Protein AF-A0A9E3N6Q3-F1 (afdb_monomer)

Structure (mmCIF, N/CA/C/O backbone):
data_AF-A0A9E3N6Q3-F1
#
_entry.id   AF-A0A9E3N6Q3-F1
#
loop_
_atom_site.group_PDB
_atom_site.id
_atom_site.type_symbol
_atom_site.label_atom_id
_atom_site.label_alt_id
_atom_site.label_comp_id
_atom_site.label_asym_id
_atom_site.label_entity_id
_atom_site.label_seq_id
_atom_site.pdbx_PDB_ins_code
_atom_site.Cartn_x
_atom_site.Cartn_y
_atom_site.Cartn_z
_atom_site.occupancy
_atom_site.B_iso_or_equiv
_atom_site.auth_seq_id
_atom_site.auth_comp_id
_atom_site.auth_asym_id
_atom_site.auth_atom_id
_atom_site.pdbx_PDB_model_num
ATOM 1 N N . MET A 1 1 ? 21.719 11.700 -4.907 1.00 52.00 1 MET A N 1
ATOM 2 C CA . MET A 1 1 ? 21.405 10.322 -5.360 1.00 52.00 1 MET A CA 1
ATOM 3 C C . MET A 1 1 ? 21.031 9.389 -4.202 1.00 52.00 1 MET A C 1
ATOM 5 O O . MET A 1 1 ? 20.020 8.716 -4.327 1.00 52.00 1 MET A O 1
ATOM 9 N N . LEU A 1 2 ? 21.734 9.418 -3.057 1.00 59.03 2 LEU A N 1
ATOM 10 C CA . LEU A 1 2 ? 21.438 8.590 -1.865 1.00 59.03 2 LEU A CA 1
ATOM 11 C C . LEU A 1 2 ? 19.986 8.676 -1.332 1.00 59.03 2 LEU A C 1
ATOM 13 O O . LEU A 1 2 ? 19.386 7.657 -0.997 1.00 59.03 2 LEU A O 1
ATOM 17 N N . TRP A 1 3 ? 19.378 9.866 -1.302 1.00 58.97 3 TRP A N 1
ATOM 18 C CA . TRP A 1 3 ? 18.022 10.059 -0.752 1.00 58.97 3 TRP A CA 1
ATOM 19 C C . TRP A 1 3 ? 16.934 9.284 -1.518 1.00 58.97 3 TRP A C 1
ATOM 21 O O . TRP A 1 3 ? 16.030 8.694 -0.927 1.00 58.97 3 TRP A O 1
ATOM 31 N N . TRP A 1 4 ? 17.061 9.223 -2.845 1.00 54.78 4 TRP A N 1
ATOM 32 C CA . TRP A 1 4 ? 16.120 8.525 -3.721 1.00 54.78 4 TRP A CA 1
ATOM 33 C C . TRP A 1 4 ? 16.245 6.999 -3.627 1.00 54.78 4 TRP A C 1
ATOM 35 O O . TRP A 1 4 ? 15.242 6.284 -3.718 1.00 54.78 4 TRP A O 1
ATOM 45 N N . SER A 1 5 ? 17.455 6.487 -3.381 1.00 59.34 5 SER A N 1
ATOM 46 C CA . SER A 1 5 ? 17.680 5.065 -3.101 1.00 59.34 5 SER A CA 1
ATOM 47 C C . SER A 1 5 ? 17.084 4.641 -1.758 1.00 59.34 5 SER A C 1
ATOM 49 O O . SER A 1 5 ? 16.465 3.581 -1.695 1.00 59.34 5 SER A O 1
ATOM 51 N N . HIS A 1 6 ? 17.171 5.475 -0.714 1.00 60.69 6 HIS A N 1
ATOM 52 C CA . HIS A 1 6 ? 16.519 5.186 0.570 1.00 60.69 6 HIS A CA 1
ATOM 53 C C . HIS A 1 6 ? 14.986 5.193 0.450 1.00 60.69 6 HIS A C 1
ATOM 55 O O . HIS A 1 6 ? 14.330 4.276 0.941 1.00 60.69 6 HIS A O 1
ATOM 61 N N . LEU A 1 7 ? 14.414 6.152 -0.288 1.00 61.41 7 LEU A N 1
ATOM 62 C CA . LEU A 1 7 ? 12.978 6.174 -0.607 1.00 61.41 7 LEU A CA 1
ATOM 63 C C . LEU A 1 7 ? 12.530 4.936 -1.398 1.00 61.41 7 LEU A C 1
ATOM 65 O O . LEU A 1 7 ? 11.485 4.359 -1.114 1.00 61.41 7 LEU A O 1
ATOM 69 N N . SER A 1 8 ? 13.337 4.474 -2.355 1.00 60.88 8 SER A N 1
ATOM 70 C CA . SER A 1 8 ? 13.046 3.238 -3.097 1.00 60.88 8 SER A CA 1
ATOM 71 C C . SER A 1 8 ? 13.171 1.980 -2.226 1.00 60.88 8 SER A C 1
ATOM 73 O O . SER A 1 8 ? 12.409 1.025 -2.413 1.00 60.88 8 SER A O 1
ATOM 75 N N . ALA A 1 9 ? 14.095 1.980 -1.259 1.00 64.69 9 ALA 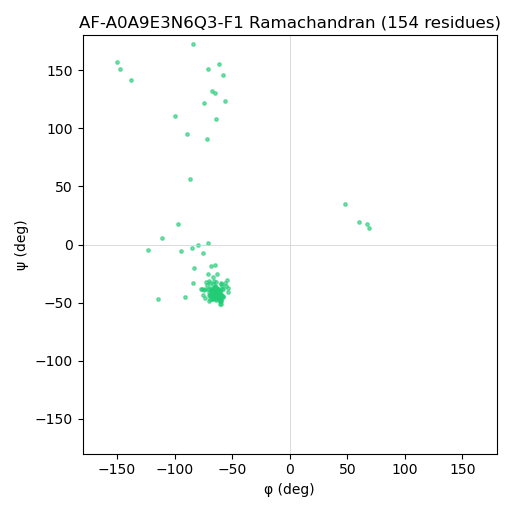A N 1
ATOM 76 C CA . ALA A 1 9 ? 14.285 0.886 -0.308 1.00 64.69 9 ALA A CA 1
ATOM 77 C C . ALA A 1 9 ? 13.089 0.717 0.643 1.00 64.69 9 ALA A C 1
ATOM 79 O O . ALA A 1 9 ? 12.791 -0.410 1.035 1.00 64.69 9 ALA A O 1
ATOM 80 N N . LEU A 1 10 ? 12.339 1.789 0.932 1.00 60.59 10 LEU A N 1
ATOM 81 C CA . LEU A 1 10 ? 11.077 1.710 1.683 1.00 60.59 10 LEU A CA 1
ATOM 82 C C . LEU A 1 10 ? 9.998 0.903 0.942 1.00 60.59 10 LEU A C 1
ATOM 84 O O . LEU A 1 10 ? 9.217 0.205 1.578 1.00 60.59 10 LEU A O 1
ATOM 88 N N . GLY A 1 11 ? 9.987 0.926 -0.396 1.00 59.31 11 GLY A N 1
ATOM 89 C CA . GLY A 1 11 ? 9.160 0.026 -1.218 1.00 59.31 11 GLY A CA 1
ATOM 90 C C . GLY A 1 11 ? 9.754 -1.383 -1.381 1.00 59.31 11 GLY A C 1
ATOM 91 O O . GLY A 1 11 ? 9.204 -2.232 -2.093 1.00 59.31 11 GLY A O 1
ATOM 92 N N . GLY A 1 12 ? 10.922 -1.625 -0.780 1.00 68.00 12 GLY A N 1
ATOM 93 C CA . GLY A 1 12 ? 11.638 -2.892 -0.800 1.00 68.00 12 GLY A CA 1
ATOM 94 C C . GLY A 1 12 ? 10.793 -4.030 -0.249 1.00 68.00 12 GLY A C 1
ATOM 95 O O . GLY A 1 12 ? 9.979 -3.849 0.660 1.00 68.00 12 GLY A O 1
ATOM 96 N N . LEU A 1 13 ? 10.989 -5.217 -0.820 1.00 69.06 13 LEU A N 1
ATOM 97 C CA . LEU A 1 13 ? 10.244 -6.417 -0.449 1.00 69.06 13 LEU A CA 1
ATOM 98 C C . LEU A 1 13 ? 10.420 -6.725 1.044 1.00 69.06 13 LEU A C 1
ATOM 100 O O . LEU A 1 13 ? 9.442 -7.011 1.714 1.00 69.06 13 LEU A O 1
ATOM 104 N N . ASN A 1 14 ? 11.621 -6.518 1.585 1.00 73.19 14 ASN A N 1
ATOM 105 C CA . ASN A 1 14 ? 11.927 -6.741 2.999 1.00 73.19 14 ASN A CA 1
ATOM 106 C C . ASN A 1 14 ? 11.066 -5.866 3.926 1.00 73.19 14 ASN A C 1
ATOM 108 O O . ASN A 1 14 ? 10.417 -6.380 4.830 1.00 73.19 14 ASN A O 1
ATOM 112 N N . VAL A 1 15 ? 11.012 -4.553 3.674 1.00 72.69 15 VAL A N 1
ATOM 113 C CA . VAL A 1 15 ? 10.283 -3.592 4.523 1.00 72.69 15 VAL A CA 1
ATOM 114 C C . VAL A 1 15 ? 8.774 -3.787 4.397 1.00 72.69 15 VAL A C 1
ATOM 116 O O . VAL A 1 15 ? 8.061 -3.892 5.392 1.00 72.69 15 VAL A O 1
ATOM 119 N N . THR A 1 16 ? 8.282 -3.873 3.162 1.00 75.06 16 THR A N 1
ATOM 120 C CA . THR A 1 16 ? 6.843 -3.987 2.896 1.00 75.06 16 THR A CA 1
ATOM 121 C C . THR A 1 16 ? 6.275 -5.352 3.278 1.00 75.06 16 THR A C 1
ATOM 123 O O . THR A 1 16 ? 5.153 -5.406 3.772 1.00 75.06 16 THR A O 1
ATOM 126 N N . ALA A 1 17 ? 7.035 -6.443 3.125 1.00 74.19 17 ALA A N 1
ATOM 127 C CA . ALA A 1 17 ? 6.615 -7.765 3.584 1.00 74.19 17 ALA A CA 1
ATOM 128 C C . ALA A 1 17 ? 6.586 -7.847 5.113 1.00 74.19 17 ALA A C 1
ATOM 130 O O . ALA A 1 17 ? 5.604 -8.338 5.660 1.00 74.19 17 ALA A O 1
ATOM 131 N N . LEU A 1 18 ? 7.601 -7.316 5.811 1.00 79.25 18 LEU A N 1
ATOM 132 C CA . LEU A 1 18 ? 7.600 -7.254 7.278 1.00 79.25 18 LEU A CA 1
ATOM 133 C C . LEU A 1 18 ? 6.401 -6.465 7.806 1.00 79.25 18 LEU A C 1
ATOM 135 O O . LEU A 1 18 ? 5.714 -6.929 8.712 1.00 79.25 18 LEU A O 1
ATOM 139 N N . LEU A 1 19 ? 6.102 -5.312 7.206 1.00 78.00 19 LEU A N 1
ATOM 140 C CA . LEU A 1 19 ? 4.919 -4.529 7.560 1.00 78.00 19 LEU A CA 1
ATOM 141 C C . LEU A 1 19 ? 3.616 -5.280 7.254 1.00 78.00 19 LEU A C 1
ATOM 143 O O . LEU A 1 19 ? 2.712 -5.282 8.084 1.00 78.00 19 LEU A O 1
ATOM 147 N N . ALA A 1 20 ? 3.512 -5.953 6.104 1.00 78.88 20 ALA A N 1
ATOM 148 C CA . ALA A 1 20 ? 2.321 -6.723 5.750 1.00 78.88 20 ALA A CA 1
ATOM 149 C C . ALA A 1 20 ? 2.081 -7.909 6.698 1.00 78.88 20 ALA A C 1
ATOM 151 O O . ALA A 1 20 ? 0.937 -8.163 7.086 1.00 78.88 20 ALA A O 1
ATOM 152 N N . VAL A 1 21 ? 3.152 -8.598 7.106 1.00 82.50 21 VAL A N 1
ATOM 153 C CA . VAL A 1 21 ? 3.114 -9.649 8.131 1.00 82.50 21 VAL A CA 1
ATOM 154 C C . VAL A 1 21 ? 2.753 -9.055 9.488 1.00 82.50 21 VAL A C 1
ATOM 156 O O . VAL A 1 21 ? 1.920 -9.621 10.185 1.00 82.50 21 VAL A O 1
ATOM 159 N N . GLY A 1 22 ? 3.305 -7.892 9.842 1.00 83.38 22 GLY A N 1
ATOM 160 C CA . GLY A 1 22 ? 2.961 -7.170 11.067 1.00 83.38 22 GLY A CA 1
ATOM 161 C C . GLY A 1 22 ? 1.475 -6.817 11.140 1.00 83.38 22 GLY A C 1
ATOM 162 O O . GLY A 1 22 ? 0.840 -7.061 12.162 1.00 83.38 22 GLY A O 1
ATOM 163 N N . VAL A 1 23 ? 0.890 -6.335 10.039 1.00 80.88 23 VAL A N 1
ATOM 164 C CA . VAL A 1 23 ? -0.555 -6.074 9.929 1.00 80.88 23 VAL A CA 1
ATOM 165 C C . VAL A 1 23 ? -1.366 -7.361 10.094 1.00 80.88 23 VAL A C 1
ATOM 167 O O . VAL A 1 23 ? -2.330 -7.386 10.859 1.00 80.88 23 VAL A O 1
ATOM 170 N N . ALA A 1 24 ? -0.975 -8.448 9.423 1.00 82.00 24 ALA A N 1
ATOM 171 C CA . ALA A 1 24 ? -1.660 -9.732 9.551 1.00 82.00 24 ALA A CA 1
ATOM 172 C C . ALA A 1 24 ? -1.592 -10.271 10.992 1.00 82.00 24 ALA A C 1
ATOM 174 O O . ALA A 1 24 ? -2.614 -10.667 11.551 1.00 82.00 24 ALA A O 1
ATOM 175 N N . ALA A 1 25 ? -0.410 -10.228 11.610 1.00 83.62 25 ALA A N 1
ATOM 176 C CA . ALA A 1 25 ? -0.182 -10.655 12.986 1.00 83.62 25 ALA A CA 1
ATOM 177 C C . ALA A 1 25 ? -0.987 -9.810 13.981 1.00 83.62 25 ALA A C 1
ATOM 179 O O . ALA A 1 25 ? -1.611 -10.368 14.880 1.00 83.62 25 ALA A O 1
ATOM 180 N N . TRP A 1 26 ? -1.043 -8.488 13.784 1.00 82.56 26 TRP A N 1
ATOM 181 C CA . TRP A 1 26 ? -1.863 -7.584 14.591 1.00 82.56 26 TRP A CA 1
ATOM 182 C C . TRP A 1 26 ? -3.349 -7.943 14.518 1.00 82.56 26 TRP A C 1
ATOM 184 O O . TRP A 1 26 ? -4.000 -8.091 15.549 1.00 82.56 26 TRP A O 1
ATOM 194 N N . LEU A 1 27 ? -3.886 -8.157 13.312 1.00 80.56 27 LEU A N 1
ATOM 195 C CA . LEU A 1 27 ? -5.295 -8.521 13.117 1.00 80.56 27 LEU A CA 1
ATOM 196 C C . LEU A 1 27 ? -5.632 -9.896 13.712 1.00 80.56 27 LEU A C 1
ATOM 198 O O . LEU A 1 27 ? -6.723 -10.087 14.251 1.00 80.56 27 LEU A O 1
ATOM 202 N N . VAL A 1 28 ? -4.700 -10.850 13.637 1.00 83.50 28 VAL A N 1
ATOM 203 C CA . VAL A 1 28 ? -4.831 -12.168 14.274 1.00 83.50 28 VAL A CA 1
ATOM 204 C C . VAL A 1 28 ? -4.801 -12.046 15.800 1.00 83.50 28 VAL A C 1
ATOM 206 O O . VAL A 1 28 ? -5.657 -12.628 16.470 1.00 83.50 28 VAL A O 1
ATOM 209 N N . ALA A 1 29 ? -3.879 -11.252 16.353 1.00 82.62 29 ALA A N 1
ATOM 210 C CA . ALA A 1 29 ? -3.779 -10.988 17.788 1.00 82.62 29 ALA A CA 1
ATOM 211 C C . ALA A 1 29 ? -5.029 -10.272 18.327 1.00 82.62 29 ALA A C 1
ATOM 213 O O . ALA A 1 29 ? -5.535 -10.627 19.389 1.00 82.62 29 ALA A O 1
ATOM 214 N N . ALA A 1 30 ? -5.598 -9.348 17.548 1.00 79.62 30 ALA A N 1
ATOM 215 C CA . ALA A 1 30 ? -6.879 -8.697 17.824 1.00 79.62 30 ALA A CA 1
ATOM 216 C C . ALA A 1 30 ? -8.100 -9.626 17.643 1.00 79.62 30 ALA A C 1
ATOM 218 O O . ALA A 1 30 ? -9.237 -9.196 17.823 1.00 79.62 30 ALA A O 1
ATOM 219 N N . ARG A 1 31 ? -7.889 -10.906 17.288 1.00 81.75 31 ARG A N 1
ATOM 220 C CA . ARG A 1 31 ? -8.926 -11.926 17.027 1.00 81.75 31 ARG A CA 1
ATOM 221 C C . ARG A 1 31 ? -9.880 -11.548 15.884 1.00 81.75 31 ARG A C 1
ATOM 223 O O . ARG A 1 31 ? -10.939 -12.155 15.720 1.00 81.75 31 ARG A O 1
ATOM 230 N N . CYS A 1 32 ? -9.481 -10.614 15.024 1.00 80.56 32 CYS A N 1
ATOM 231 C CA . CYS A 1 32 ? -10.234 -10.153 13.862 1.00 80.56 32 CYS A CA 1
ATOM 232 C C . CYS A 1 32 ? -9.968 -11.035 12.631 1.00 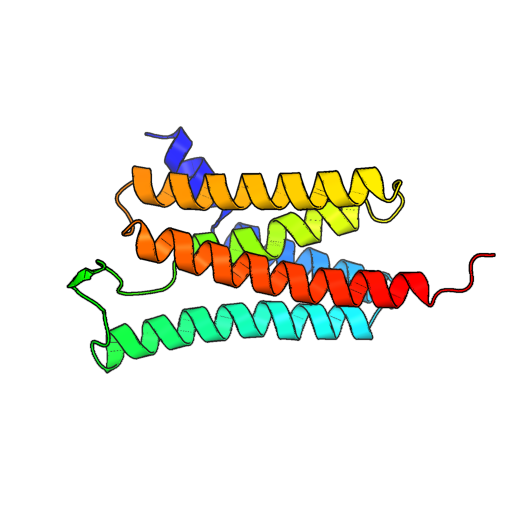80.56 32 CYS A C 1
ATOM 234 O O . CYS A 1 32 ? -9.580 -10.548 11.568 1.00 80.56 32 CYS A O 1
ATOM 236 N N . TRP A 1 33 ? -10.206 -12.346 12.744 1.00 81.62 33 TRP A N 1
ATOM 237 C CA . TRP A 1 33 ? -9.855 -13.341 11.718 1.00 81.62 33 TRP A CA 1
ATOM 238 C C . TRP A 1 33 ? -10.408 -13.031 10.321 1.00 81.62 33 TRP A C 1
ATOM 240 O O . TRP A 1 33 ? -9.721 -13.230 9.325 1.00 81.62 33 TRP A O 1
ATOM 250 N N . ARG A 1 34 ? -11.627 -12.482 10.231 1.00 83.75 34 ARG A N 1
ATOM 251 C CA . ARG A 1 34 ? -12.236 -12.078 8.950 1.00 83.75 34 ARG A CA 1
ATOM 252 C C . ARG A 1 34 ? -11.475 -10.937 8.274 1.00 83.75 34 ARG A C 1
ATOM 254 O O . ARG A 1 34 ? -11.336 -10.946 7.054 1.00 83.75 34 ARG A O 1
ATOM 261 N N . LEU A 1 35 ? -10.990 -9.970 9.054 1.00 80.81 35 LEU A N 1
ATOM 262 C CA . LEU A 1 35 ? -10.180 -8.865 8.542 1.00 80.81 35 LEU A CA 1
ATOM 263 C C . LEU A 1 35 ? -8.767 -9.340 8.208 1.00 80.81 35 LEU A C 1
ATOM 265 O O . LEU A 1 35 ? -8.259 -8.967 7.160 1.00 80.81 35 LEU A O 1
ATOM 269 N N . ALA A 1 36 ? -8.173 -10.223 9.015 1.00 83.00 36 ALA A N 1
ATOM 270 C CA . ALA A 1 36 ? -6.892 -10.846 8.685 1.00 83.00 36 ALA A CA 1
ATOM 271 C C . ALA A 1 36 ? -6.961 -11.606 7.347 1.00 83.00 36 ALA A C 1
ATOM 273 O O . ALA A 1 36 ? -6.104 -11.429 6.485 1.00 83.00 36 ALA A O 1
ATOM 274 N N . LEU A 1 37 ? -8.024 -12.387 7.125 1.00 84.50 37 LEU A N 1
ATOM 275 C CA . LEU A 1 37 ? -8.221 -13.115 5.872 1.00 84.50 37 LEU A CA 1
ATOM 276 C C . LEU A 1 37 ? -8.463 -12.162 4.693 1.00 84.50 37 LEU A C 1
ATOM 278 O O . LEU A 1 37 ? -7.884 -12.344 3.626 1.00 84.50 37 LEU A O 1
ATOM 282 N N . ALA A 1 38 ? -9.272 -11.115 4.889 1.00 84.69 38 ALA A N 1
ATOM 283 C CA . ALA A 1 38 ? -9.482 -10.081 3.879 1.00 84.69 38 ALA A CA 1
ATOM 284 C C . ALA A 1 38 ? -8.175 -9.356 3.523 1.00 84.69 38 ALA A C 1
ATOM 286 O O . ALA A 1 38 ? -7.916 -9.137 2.344 1.00 84.69 38 ALA A O 1
ATOM 287 N N . TRP A 1 39 ? -7.336 -9.034 4.512 1.00 84.00 39 TRP A N 1
ATOM 288 C CA . TRP A 1 39 ? -6.011 -8.453 4.300 1.00 84.00 39 TRP A CA 1
ATOM 289 C C . TRP A 1 39 ? -5.133 -9.374 3.455 1.00 84.00 39 TRP A C 1
ATOM 291 O O . TRP A 1 39 ? -4.622 -8.945 2.423 1.00 84.00 39 TRP A O 1
ATOM 301 N N . CYS A 1 40 ? -5.026 -10.652 3.829 1.00 85.44 40 CYS A N 1
ATOM 302 C CA . CYS A 1 40 ? -4.240 -11.633 3.082 1.00 85.44 40 CYS A CA 1
ATOM 303 C C . CYS A 1 40 ? -4.738 -11.805 1.641 1.00 85.44 40 CYS A C 1
ATOM 305 O O . CYS A 1 40 ? -3.924 -11.850 0.723 1.00 85.44 40 CYS A O 1
ATOM 307 N N . LEU A 1 41 ? -6.056 -11.860 1.424 1.00 85.69 41 LEU A N 1
ATOM 308 C CA . LEU A 1 41 ? -6.638 -11.990 0.086 1.00 85.69 41 LEU A CA 1
ATOM 309 C C . LEU A 1 41 ? -6.398 -10.747 -0.772 1.00 85.69 41 LEU A C 1
ATOM 311 O O . LEU A 1 41 ? -6.044 -10.866 -1.940 1.00 85.69 41 LEU A O 1
ATOM 315 N N . VAL A 1 42 ? -6.582 -9.555 -0.207 1.00 83.25 42 VAL A N 1
ATOM 316 C CA . VAL A 1 42 ? -6.450 -8.297 -0.948 1.00 83.25 42 VAL A CA 1
ATOM 317 C C . VAL A 1 42 ? -4.981 -7.981 -1.239 1.00 83.25 42 VAL A C 1
ATOM 319 O O . VAL A 1 42 ? -4.635 -7.677 -2.380 1.00 83.25 42 VAL A O 1
ATOM 322 N N . PHE A 1 43 ? -4.099 -8.119 -0.246 1.00 80.75 43 PHE A N 1
ATOM 323 C CA . PHE A 1 43 ? -2.660 -7.921 -0.421 1.00 80.75 43 PHE A CA 1
ATOM 324 C C . PHE A 1 43 ? -2.045 -9.007 -1.313 1.00 80.75 43 PHE A C 1
ATOM 326 O O . PHE A 1 43 ? -1.320 -8.699 -2.260 1.00 80.75 43 PHE A O 1
ATOM 333 N N . GLY A 1 44 ? -2.379 -10.275 -1.056 1.00 81.94 44 GLY A N 1
ATOM 334 C CA . GLY A 1 44 ? -1.939 -11.408 -1.866 1.00 81.94 44 GLY A CA 1
ATOM 335 C C . GLY A 1 44 ? -2.434 -11.310 -3.305 1.00 81.94 44 GLY A C 1
ATOM 336 O O . GLY A 1 44 ? -1.650 -11.505 -4.226 1.00 81.94 44 GLY A O 1
ATOM 337 N N . GLY A 1 45 ? -3.693 -10.914 -3.513 1.00 81.81 45 GLY A N 1
ATOM 338 C CA . GLY A 1 45 ? -4.262 -10.674 -4.838 1.00 81.81 45 GLY A CA 1
ATOM 339 C C . GLY A 1 45 ? -3.539 -9.562 -5.598 1.00 81.81 45 GLY A C 1
ATOM 340 O O . GLY A 1 45 ? -3.163 -9.761 -6.749 1.00 81.81 45 GLY A O 1
ATOM 341 N N . ALA A 1 46 ? -3.256 -8.425 -4.953 1.00 80.19 46 ALA A N 1
ATOM 342 C CA . ALA A 1 46 ? -2.487 -7.341 -5.573 1.00 80.19 46 ALA A CA 1
ATOM 343 C C . ALA A 1 46 ? -1.065 -7.786 -5.965 1.00 80.19 46 ALA A C 1
ATOM 345 O O . ALA A 1 46 ? -0.575 -7.433 -7.039 1.00 80.19 46 ALA A O 1
ATOM 346 N N . MET A 1 47 ? -0.413 -8.599 -5.127 1.00 80.06 47 MET A N 1
ATOM 347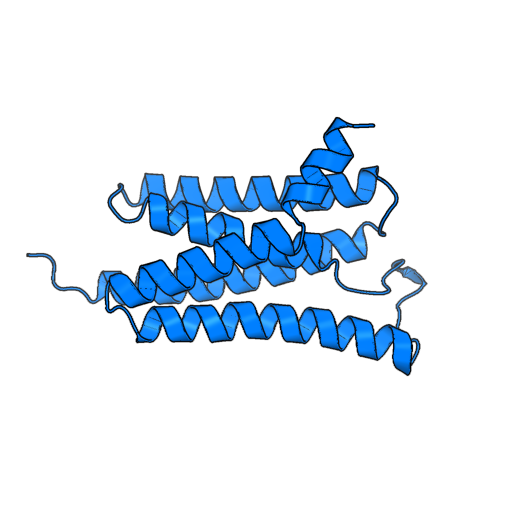 C CA . MET A 1 47 ? 0.894 -9.188 -5.438 1.00 80.06 47 MET A CA 1
ATOM 348 C C . MET A 1 47 ? 0.827 -10.207 -6.569 1.00 80.06 47 MET A C 1
ATOM 350 O O . MET A 1 47 ? 1.702 -10.201 -7.433 1.00 80.06 47 MET A O 1
ATOM 354 N N . LEU A 1 48 ? -0.218 -11.033 -6.607 1.00 82.06 48 LEU A N 1
ATOM 355 C CA . LEU A 1 48 ? -0.427 -12.004 -7.673 1.00 82.06 48 LEU A CA 1
ATOM 356 C C . LEU A 1 48 ? -0.649 -11.302 -9.013 1.00 82.06 48 LEU A C 1
ATOM 358 O O . LEU A 1 48 ? -0.057 -11.705 -10.003 1.00 82.06 48 LEU A O 1
ATOM 362 N N . VAL A 1 49 ? -1.437 -10.223 -9.043 1.00 79.69 49 VAL A N 1
ATOM 363 C CA . VAL A 1 49 ? -1.654 -9.412 -10.252 1.00 79.69 49 VAL A CA 1
ATOM 364 C C . VAL A 1 49 ? -0.347 -8.775 -10.723 1.00 79.69 49 VAL A C 1
ATOM 366 O O . VAL A 1 49 ? -0.029 -8.838 -11.912 1.00 79.69 49 VAL A O 1
ATOM 369 N N . ALA A 1 50 ? 0.445 -8.210 -9.807 1.00 74.88 50 ALA A N 1
ATOM 370 C CA . ALA A 1 50 ? 1.747 -7.642 -10.147 1.00 74.88 50 ALA A CA 1
ATOM 371 C C . ALA A 1 50 ? 2.708 -8.709 -10.712 1.00 74.88 50 ALA A C 1
ATOM 373 O O . ALA A 1 50 ? 3.333 -8.489 -11.749 1.00 74.88 50 ALA A O 1
ATOM 374 N N . ALA A 1 51 ? 2.774 -9.888 -10.084 1.00 72.94 51 ALA A N 1
ATOM 375 C CA . ALA A 1 51 ? 3.606 -11.004 -10.535 1.00 72.94 51 ALA A CA 1
ATOM 376 C C . ALA A 1 51 ? 3.119 -11.602 -11.865 1.00 72.94 51 ALA A C 1
ATOM 378 O O . ALA A 1 51 ? 3.923 -11.840 -12.761 1.00 72.94 51 ALA A O 1
ATOM 379 N N . ALA A 1 52 ? 1.809 -11.791 -12.030 1.00 75.88 52 ALA A N 1
ATOM 380 C CA . ALA A 1 52 ? 1.202 -12.294 -13.259 1.00 75.88 52 ALA A CA 1
ATOM 381 C C . ALA A 1 52 ? 1.458 -11.348 -14.433 1.00 75.88 52 ALA A C 1
ATOM 383 O O . ALA A 1 52 ? 1.757 -11.805 -15.530 1.00 75.88 52 ALA A O 1
ATOM 384 N N . SER A 1 53 ? 1.423 -10.036 -14.196 1.00 70.31 53 SER A N 1
ATOM 385 C CA . SER A 1 53 ? 1.758 -9.042 -15.218 1.00 70.31 53 SER A CA 1
ATOM 386 C C . SER A 1 53 ? 3.234 -9.104 -15.611 1.00 70.31 53 SER A C 1
ATOM 388 O O . SER A 1 53 ? 3.564 -8.991 -16.787 1.00 70.31 53 SER A O 1
ATOM 390 N N . GLN A 1 54 ? 4.126 -9.354 -14.647 1.00 68.38 54 GLN A N 1
ATOM 391 C CA . GLN A 1 54 ? 5.541 -9.585 -14.930 1.00 68.38 54 GLN A CA 1
ATOM 392 C C . GLN A 1 54 ? 5.757 -10.874 -15.740 1.00 68.38 54 GLN A C 1
ATOM 394 O O . GLN A 1 54 ? 6.525 -10.870 -16.697 1.00 68.38 54 GLN A O 1
ATOM 399 N N . ILE A 1 55 ? 5.054 -11.961 -15.403 1.00 70.56 55 ILE A N 1
ATOM 400 C CA . ILE A 1 55 ? 5.105 -13.231 -16.145 1.00 70.56 55 ILE A CA 1
ATOM 401 C C . ILE A 1 55 ? 4.526 -13.066 -17.553 1.00 70.56 55 ILE A C 1
ATOM 403 O O . ILE A 1 55 ? 5.108 -13.571 -18.504 1.00 70.56 55 ILE A O 1
ATOM 407 N N . ALA A 1 56 ? 3.424 -12.334 -17.715 1.00 69.25 56 ALA A N 1
ATOM 408 C CA . ALA A 1 56 ? 2.829 -12.056 -19.019 1.00 69.25 56 ALA A CA 1
ATOM 409 C C . ALA A 1 56 ? 3.777 -11.240 -19.911 1.00 69.25 56 ALA A C 1
ATOM 411 O O . ALA A 1 56 ? 3.909 -11.524 -21.102 1.00 69.25 56 ALA A O 1
ATOM 412 N N . PHE A 1 57 ? 4.495 -10.275 -19.333 1.00 65.25 57 PHE A N 1
ATOM 413 C CA . PHE A 1 57 ? 5.494 -9.508 -20.065 1.00 65.25 57 PHE A CA 1
ATOM 414 C C . PHE A 1 57 ? 6.720 -10.353 -20.442 1.00 65.25 57 PHE A C 1
ATOM 416 O O . PHE A 1 57 ? 7.136 -10.338 -21.595 1.00 65.25 57 PHE A O 1
ATOM 423 N N . ILE A 1 58 ? 7.276 -11.130 -19.506 1.00 61.91 58 ILE A N 1
ATOM 424 C CA . ILE A 1 58 ? 8.463 -11.966 -19.760 1.00 61.91 58 ILE A CA 1
ATOM 425 C C . ILE A 1 58 ? 8.136 -13.141 -20.695 1.00 61.91 58 ILE A C 1
ATOM 427 O O . ILE A 1 58 ? 8.933 -13.472 -21.566 1.00 61.91 58 ILE A O 1
ATOM 431 N N . GLY A 1 59 ? 6.976 -13.775 -20.516 1.00 60.97 59 GLY A N 1
ATOM 432 C CA . GLY A 1 59 ? 6.572 -14.984 -21.235 1.00 60.97 59 GLY A CA 1
ATOM 433 C C . GLY A 1 59 ? 5.944 -14.726 -22.604 1.00 60.97 59 GLY A C 1
ATOM 434 O O . GLY A 1 59 ? 6.148 -15.521 -23.514 1.00 60.97 59 GLY A O 1
ATOM 435 N N . TRP A 1 60 ? 5.210 -13.619 -22.769 1.00 65.50 60 TRP A N 1
ATOM 436 C CA . TRP A 1 60 ? 4.497 -13.302 -24.016 1.00 65.50 60 TRP A CA 1
ATOM 437 C C . TRP A 1 60 ? 4.877 -11.954 -24.641 1.00 65.50 60 TRP A C 1
ATOM 439 O O . TRP A 1 60 ? 4.390 -11.634 -25.723 1.00 65.50 60 TRP A O 1
ATOM 449 N N . GLY A 1 61 ? 5.723 -11.141 -24.000 1.00 61.22 61 GLY A N 1
ATOM 450 C CA . GLY A 1 61 ? 6.116 -9.832 -24.534 1.00 61.22 61 GLY A CA 1
ATOM 451 C C . GLY A 1 61 ? 4.974 -8.811 -24.593 1.00 61.22 61 GLY A C 1
ATOM 452 O O . GLY A 1 61 ? 5.081 -7.821 -25.319 1.00 61.22 61 GLY A O 1
ATOM 453 N N . ILE A 1 62 ? 3.876 -9.039 -23.859 1.00 56.84 62 ILE A N 1
ATOM 454 C CA . ILE A 1 62 ? 2.701 -8.156 -23.832 1.00 56.84 62 ILE A CA 1
ATOM 455 C C . ILE A 1 62 ? 3.071 -6.877 -23.075 1.00 56.84 62 ILE A C 1
ATOM 457 O O . ILE A 1 62 ? 2.939 -6.797 -21.858 1.00 56.84 62 ILE A O 1
ATOM 461 N N . GLY A 1 63 ? 3.558 -5.877 -23.804 1.00 55.62 63 GLY A N 1
ATOM 462 C CA . GLY A 1 63 ? 3.850 -4.539 -23.301 1.00 55.62 63 GLY A CA 1
ATOM 463 C C . GLY A 1 63 ? 3.393 -3.485 -24.300 1.00 55.62 63 GLY A C 1
ATOM 464 O O . GLY A 1 63 ? 3.521 -3.655 -25.514 1.00 55.62 63 GLY A O 1
ATOM 465 N N . ILE A 1 64 ? 2.858 -2.375 -23.800 1.00 51.22 64 ILE A N 1
ATOM 466 C CA . ILE A 1 64 ? 2.427 -1.270 -24.653 1.00 51.22 64 ILE A CA 1
ATOM 467 C C . ILE A 1 64 ? 3.621 -0.332 -24.834 1.00 51.22 64 ILE A C 1
ATOM 469 O O . ILE A 1 64 ? 3.865 0.556 -24.014 1.00 51.22 64 ILE A O 1
ATOM 473 N N . ARG A 1 65 ? 4.373 -0.518 -25.929 1.00 52.75 65 ARG A N 1
ATOM 474 C CA . ARG A 1 65 ? 5.517 0.347 -26.287 1.00 52.75 65 ARG A CA 1
ATOM 475 C C . ARG A 1 65 ? 5.132 1.823 -26.403 1.00 52.75 65 ARG A C 1
ATOM 477 O O . ARG A 1 65 ? 5.935 2.670 -26.035 1.00 52.75 65 ARG A O 1
ATOM 484 N N . SER A 1 66 ? 3.912 2.130 -26.853 1.00 47.84 66 SER A N 1
ATOM 485 C CA . SER A 1 66 ? 3.424 3.513 -26.986 1.00 47.84 66 SER A CA 1
ATOM 486 C C . SER A 1 66 ? 3.199 4.227 -25.648 1.00 47.84 66 SER A C 1
ATOM 488 O O . SER A 1 66 ? 3.176 5.451 -25.618 1.00 47.84 66 SER A O 1
ATOM 490 N N . LEU A 1 67 ? 3.081 3.485 -24.541 1.00 44.97 67 LEU A N 1
ATOM 491 C CA . LEU A 1 67 ? 2.943 4.019 -23.180 1.00 44.97 67 LEU A CA 1
ATOM 492 C C . LEU A 1 67 ? 4.187 3.747 -22.315 1.00 44.97 67 LEU A C 1
ATOM 494 O O . LEU A 1 67 ? 4.157 4.013 -21.113 1.00 44.97 67 LEU A O 1
ATOM 498 N N . ALA A 1 68 ? 5.254 3.183 -22.897 1.00 53.72 68 ALA A N 1
ATOM 499 C CA . ALA A 1 68 ? 6.413 2.644 -22.177 1.00 53.72 68 ALA A CA 1
ATOM 500 C C . ALA A 1 68 ? 6.015 1.717 -21.007 1.00 53.72 68 ALA A C 1
ATOM 502 O O . ALA A 1 68 ? 6.642 1.710 -19.951 1.00 53.72 68 ALA A O 1
ATOM 503 N N . PHE A 1 69 ? 4.924 0.968 -21.182 1.00 52.16 69 PHE A N 1
ATOM 504 C CA . PHE A 1 69 ? 4.343 0.131 -20.143 1.00 52.16 69 PHE A CA 1
ATOM 505 C C . PHE A 1 69 ? 4.779 -1.313 -20.345 1.00 52.16 69 PHE A C 1
ATOM 507 O O . PHE A 1 69 ? 4.343 -1.950 -21.309 1.00 52.16 69 PHE A O 1
ATOM 514 N N . THR A 1 70 ? 5.626 -1.828 -19.455 1.00 58.75 70 THR A N 1
ATOM 515 C CA . THR A 1 70 ? 6.092 -3.214 -19.531 1.00 58.75 70 THR A CA 1
ATOM 516 C C . THR A 1 70 ? 5.615 -4.053 -18.348 1.00 58.75 70 THR A C 1
ATOM 518 O O . THR A 1 70 ? 5.044 -5.116 -18.566 1.00 58.75 70 THR A O 1
ATOM 521 N N . VAL A 1 71 ? 5.730 -3.574 -17.105 1.00 61.34 71 VAL A N 1
ATOM 522 C CA . VAL A 1 71 ? 5.310 -4.304 -15.893 1.00 61.34 71 VAL A CA 1
ATOM 523 C C . VAL A 1 71 ? 4.804 -3.334 -14.814 1.00 61.34 71 VAL A C 1
ATOM 525 O O . VAL A 1 71 ? 5.266 -2.202 -14.716 1.00 61.34 71 VAL A O 1
ATOM 528 N N . PHE A 1 72 ? 3.882 -3.768 -13.945 1.00 63.47 72 PHE A N 1
ATOM 529 C CA . PHE A 1 72 ? 3.523 -3.001 -12.742 1.0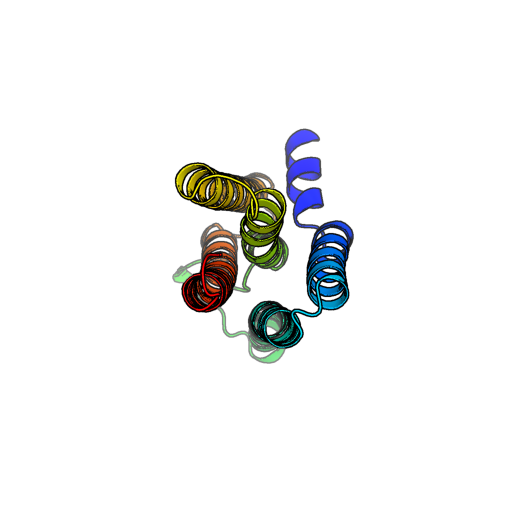0 63.47 72 PHE A CA 1
ATOM 530 C C . PHE A 1 72 ? 4.710 -2.914 -11.773 1.00 63.47 72 PHE A C 1
ATOM 532 O O . PHE A 1 72 ? 5.279 -3.931 -11.376 1.00 63.47 72 PHE A O 1
ATOM 539 N N . SER A 1 73 ? 5.050 -1.713 -11.297 1.00 66.50 73 SER A N 1
ATOM 540 C CA . SER A 1 73 ? 6.117 -1.561 -10.302 1.00 66.50 73 SER A CA 1
ATOM 541 C C . SER A 1 73 ? 5.743 -2.254 -8.988 1.00 66.50 73 SER A C 1
ATOM 543 O O . SER A 1 73 ? 4.908 -1.771 -8.216 1.00 66.50 73 SER A O 1
ATOM 545 N N . GLY A 1 74 ? 6.400 -3.379 -8.692 1.00 63.88 74 GLY A N 1
ATOM 546 C CA . GLY A 1 74 ? 6.182 -4.118 -7.447 1.00 63.88 74 GLY A CA 1
ATOM 547 C C . GLY A 1 74 ? 6.494 -3.282 -6.200 1.00 63.88 74 GLY A C 1
ATOM 548 O O . GLY A 1 74 ? 5.805 -3.405 -5.191 1.00 63.88 74 GLY A O 1
ATOM 549 N N . HIS A 1 75 ? 7.481 -2.379 -6.275 1.00 66.75 75 HIS A N 1
ATOM 550 C CA . HIS A 1 75 ? 7.820 -1.468 -5.172 1.00 66.75 75 HIS A CA 1
ATOM 551 C C . HIS A 1 75 ? 6.700 -0.460 -4.891 1.00 66.75 75 HIS A C 1
ATOM 553 O O . HIS A 1 75 ? 6.339 -0.264 -3.732 1.00 66.75 75 HIS A O 1
ATOM 559 N N . ALA A 1 76 ? 6.125 0.138 -5.940 1.00 70.06 76 ALA A N 1
ATOM 560 C CA . ALA A 1 76 ? 5.014 1.078 -5.797 1.00 70.06 76 ALA A CA 1
ATOM 561 C C . ALA A 1 76 ? 3.742 0.365 -5.317 1.00 70.06 76 ALA A C 1
ATOM 563 O O . ALA A 1 76 ? 3.090 0.836 -4.391 1.00 70.06 76 ALA A O 1
ATOM 564 N N . THR A 1 77 ? 3.445 -0.812 -5.878 1.00 74.62 77 THR A N 1
ATOM 565 C CA . THR A 1 77 ? 2.259 -1.610 -5.525 1.00 74.62 77 THR A CA 1
ATOM 566 C C . THR A 1 77 ? 2.265 -2.025 -4.056 1.00 74.62 77 THR A C 1
ATOM 568 O O . THR A 1 77 ? 1.266 -1.852 -3.359 1.00 74.62 77 THR A O 1
ATOM 571 N N . ARG A 1 78 ? 3.399 -2.522 -3.544 1.00 77.31 78 ARG A N 1
ATOM 572 C CA . ARG A 1 78 ? 3.522 -2.915 -2.132 1.00 77.31 78 ARG A CA 1
ATOM 573 C C . ARG A 1 78 ? 3.434 -1.722 -1.186 1.00 77.31 78 ARG A C 1
ATOM 575 O O . ARG A 1 78 ? 2.700 -1.788 -0.206 1.00 77.31 78 ARG A O 1
ATOM 582 N N . ALA A 1 79 ? 4.148 -0.635 -1.483 1.00 73.75 79 ALA A N 1
ATOM 583 C CA . ALA A 1 79 ? 4.115 0.575 -0.663 1.00 73.75 79 ALA A CA 1
ATOM 584 C C . ALA A 1 79 ? 2.694 1.163 -0.585 1.00 73.75 79 ALA A C 1
ATOM 586 O O . ALA A 1 79 ? 2.205 1.459 0.505 1.00 73.75 79 ALA A O 1
ATOM 587 N N . ALA A 1 80 ? 2.011 1.253 -1.728 1.00 75.94 80 ALA A N 1
ATOM 588 C CA . ALA A 1 80 ? 0.645 1.755 -1.834 1.00 75.94 80 ALA A CA 1
ATOM 589 C C . ALA A 1 80 ? -0.396 0.875 -1.135 1.00 75.94 80 ALA A C 1
ATOM 591 O O . ALA A 1 80 ? -1.369 1.403 -0.607 1.00 75.94 80 ALA A O 1
ATOM 592 N N . ALA A 1 81 ? -0.190 -0.442 -1.083 1.00 75.81 81 ALA A N 1
ATOM 593 C CA . ALA A 1 81 ? -1.082 -1.340 -0.356 1.00 75.81 81 ALA A CA 1
ATOM 594 C C . ALA A 1 81 ? -0.858 -1.295 1.167 1.00 75.81 81 ALA A C 1
ATOM 596 O O . ALA A 1 81 ? -1.812 -1.377 1.937 1.00 75.81 81 ALA A O 1
ATOM 597 N N . VAL A 1 82 ? 0.398 -1.175 1.612 1.00 76.06 82 VAL A N 1
ATOM 598 C CA . VAL A 1 82 ? 0.777 -1.380 3.019 1.00 76.06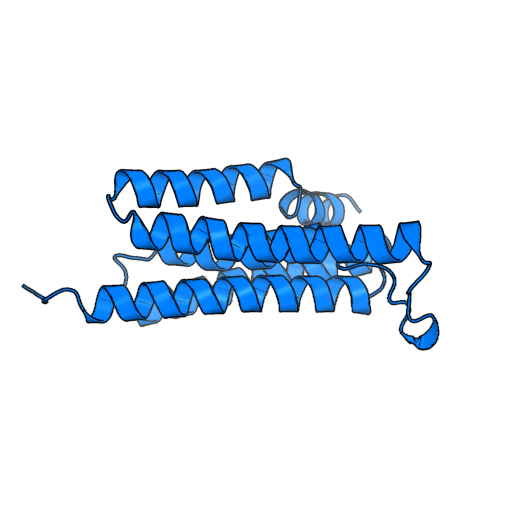 82 VAL A CA 1
ATOM 599 C C . VAL A 1 82 ? 0.729 -0.100 3.845 1.00 76.06 82 VAL A C 1
ATOM 601 O O . VAL A 1 82 ? 0.187 -0.124 4.948 1.00 76.06 82 VAL A O 1
ATOM 604 N N . PHE A 1 83 ? 1.250 1.024 3.344 1.00 76.12 83 PHE A N 1
ATOM 605 C CA . PHE A 1 83 ? 1.342 2.248 4.149 1.00 76.12 83 PHE A CA 1
ATOM 606 C C . PHE A 1 83 ? -0.014 2.829 4.575 1.00 76.12 83 PHE A C 1
ATOM 608 O O . PHE A 1 83 ? -0.153 3.144 5.760 1.00 76.12 83 PHE A O 1
ATOM 615 N N . PRO A 1 84 ? -1.033 2.937 3.698 1.00 75.56 84 PRO A N 1
ATOM 616 C CA . PRO A 1 84 ? -2.337 3.458 4.106 1.00 75.56 84 PRO A CA 1
ATOM 617 C C . PRO A 1 84 ? -3.019 2.567 5.147 1.00 75.56 84 PRO A C 1
ATOM 619 O O . PRO A 1 84 ? -3.660 3.070 6.066 1.00 75.56 84 PRO A O 1
ATOM 622 N N . VAL A 1 85 ? -2.854 1.245 5.028 1.00 77.00 85 VAL A N 1
ATOM 623 C CA . VAL A 1 85 ? -3.465 0.272 5.940 1.00 77.00 85 VAL A CA 1
ATOM 624 C C . VAL A 1 85 ? -2.746 0.232 7.285 1.00 77.00 85 VAL A C 1
ATOM 626 O O . VAL A 1 85 ? -3.405 0.257 8.322 1.00 77.00 85 VAL A O 1
ATOM 629 N N . ALA A 1 86 ? -1.412 0.245 7.292 1.00 77.44 86 ALA A N 1
ATOM 630 C CA . ALA A 1 86 ? -0.631 0.299 8.523 1.00 77.44 86 ALA A CA 1
ATOM 631 C C . ALA A 1 86 ? -0.932 1.577 9.322 1.00 77.44 86 ALA A C 1
ATOM 633 O O . ALA A 1 86 ? -1.247 1.502 10.507 1.00 77.44 86 ALA A O 1
ATOM 634 N N . LEU A 1 87 ? -0.916 2.746 8.671 1.00 75.81 87 LEU A N 1
ATOM 635 C CA . LEU A 1 87 ? -1.213 4.021 9.332 1.00 75.81 87 LEU A CA 1
ATOM 636 C C . LEU A 1 87 ? -2.659 4.099 9.834 1.00 75.81 87 LEU A C 1
ATOM 638 O O . LEU A 1 87 ? -2.906 4.625 10.918 1.00 75.81 87 LEU A O 1
ATOM 642 N N . PHE A 1 88 ? -3.612 3.541 9.086 1.00 79.00 88 PHE A N 1
ATOM 643 C CA . PHE A 1 88 ? -4.997 3.440 9.537 1.00 79.00 88 PHE A CA 1
ATOM 644 C C . PHE A 1 88 ? -5.143 2.581 10.798 1.00 79.00 88 PHE A C 1
ATOM 646 O O . PHE A 1 88 ? -5.870 2.977 11.705 1.00 79.00 88 PHE A O 1
ATOM 653 N N . LEU A 1 89 ? -4.446 1.441 10.875 1.00 73.75 89 LEU A N 1
ATOM 654 C CA . LEU A 1 89 ? -4.477 0.568 12.052 1.00 73.75 89 LEU A CA 1
ATOM 655 C C . LEU A 1 89 ? -3.788 1.204 13.265 1.00 73.75 89 LEU A C 1
ATOM 657 O O . LEU A 1 89 ? -4.299 1.093 14.376 1.00 73.75 89 LEU A O 1
ATOM 661 N N . LEU A 1 90 ? -2.689 1.945 13.069 1.00 76.44 90 LEU A N 1
ATOM 662 C CA . LEU A 1 90 ? -2.085 2.730 14.155 1.00 76.44 90 LEU A CA 1
ATOM 663 C C . LEU A 1 90 ? -3.066 3.761 14.732 1.00 76.44 90 LEU A C 1
ATOM 665 O O . LEU A 1 90 ? -3.062 4.015 15.935 1.00 76.44 90 LEU A O 1
ATOM 669 N N . MET A 1 91 ? -3.907 4.348 13.881 1.00 77.62 91 MET A N 1
ATOM 670 C CA . MET A 1 91 ? -4.895 5.358 14.265 1.00 77.62 91 MET A CA 1
ATOM 671 C C . MET A 1 91 ? -6.293 4.774 14.496 1.00 77.62 91 MET A C 1
ATOM 673 O O . MET A 1 91 ? -7.265 5.526 14.537 1.00 77.62 91 MET A O 1
ATOM 677 N N . GLU A 1 92 ? -6.422 3.456 14.685 1.00 73.50 92 GLU A N 1
ATOM 678 C CA . GLU A 1 92 ? -7.721 2.789 14.844 1.00 73.50 92 GLU A CA 1
ATOM 679 C C . GLU A 1 92 ? -8.516 3.323 16.047 1.00 73.50 92 GLU A C 1
ATOM 681 O O . GLU A 1 92 ? -9.734 3.459 15.966 1.00 73.50 92 GLU A O 1
ATOM 686 N N . ARG A 1 93 ? -7.822 3.706 17.128 1.00 71.06 93 ARG A N 1
ATOM 687 C CA . ARG A 1 93 ? -8.417 4.312 18.336 1.00 71.06 93 ARG A CA 1
ATOM 688 C C . ARG A 1 93 ? -8.612 5.833 18.244 1.00 71.06 93 ARG A C 1
ATOM 690 O O . ARG A 1 93 ? -9.098 6.443 19.191 1.00 71.06 93 ARG A O 1
ATOM 697 N N . GLY A 1 94 ? -8.183 6.454 17.147 1.00 72.94 94 GLY A N 1
ATOM 698 C CA . GLY A 1 94 ? -8.284 7.894 16.922 1.00 72.94 94 GLY A CA 1
ATOM 699 C C . GLY A 1 94 ? -9.645 8.325 16.374 1.00 72.94 94 GLY A C 1
ATOM 700 O O . GLY A 1 94 ? -10.478 7.508 15.981 1.00 72.94 94 GLY A O 1
ATOM 701 N N . SER A 1 95 ? -9.865 9.641 16.293 1.00 79.38 95 SER A N 1
ATOM 702 C CA . SER A 1 95 ? -11.088 10.189 15.697 1.00 79.38 95 SER A CA 1
ATOM 703 C C . SER A 1 95 ? -11.224 9.795 14.212 1.00 79.38 95 SER A C 1
ATOM 705 O O . SER A 1 95 ? -10.214 9.586 13.526 1.00 79.38 95 SER A O 1
ATOM 707 N N . PRO A 1 96 ? -12.449 9.753 13.651 1.00 77.31 96 PRO A N 1
ATOM 708 C CA . PRO A 1 96 ? -12.659 9.458 12.229 1.00 77.31 96 PRO A CA 1
ATOM 709 C C . PRO A 1 96 ? -11.873 10.385 11.289 1.00 77.31 96 PRO A C 1
ATOM 711 O O . PRO A 1 96 ? -11.463 9.980 10.202 1.00 77.31 96 PRO A O 1
ATOM 714 N N . TRP A 1 97 ? -11.630 11.631 11.710 1.00 80.50 97 TRP A N 1
ATOM 715 C CA . TRP A 1 97 ? -10.791 12.577 10.976 1.00 80.50 97 TRP A CA 1
ATOM 716 C C . TRP A 1 97 ? -9.319 12.150 10.961 1.00 80.50 97 TRP A C 1
ATOM 718 O O . TRP A 1 97 ? -8.705 12.145 9.896 1.00 80.50 97 TRP A O 1
ATOM 728 N N . LEU A 1 98 ? -8.777 11.713 12.102 1.00 79.12 98 LEU A N 1
ATOM 729 C CA . LEU A 1 98 ? -7.383 11.284 12.215 1.00 79.12 98 LEU A CA 1
ATOM 730 C C . LEU A 1 98 ? -7.108 10.024 11.384 1.00 79.12 98 LEU A C 1
ATOM 732 O O . LEU A 1 98 ? -6.076 9.924 10.726 1.00 79.12 98 LEU A O 1
ATOM 736 N N . ARG A 1 99 ? -8.076 9.103 11.320 1.00 76.31 99 ARG A N 1
ATOM 737 C CA . ARG A 1 99 ? -8.017 7.923 10.442 1.00 76.31 99 ARG A CA 1
ATOM 738 C C . ARG A 1 99 ? -7.987 8.297 8.962 1.00 76.31 99 ARG A C 1
ATOM 740 O O . ARG A 1 99 ? -7.192 7.740 8.211 1.00 76.31 99 ARG A O 1
ATOM 747 N N . ARG A 1 100 ? -8.807 9.264 8.533 1.00 78.31 100 ARG A N 1
ATOM 748 C CA . ARG A 1 100 ? -8.770 9.777 7.150 1.00 78.31 100 ARG A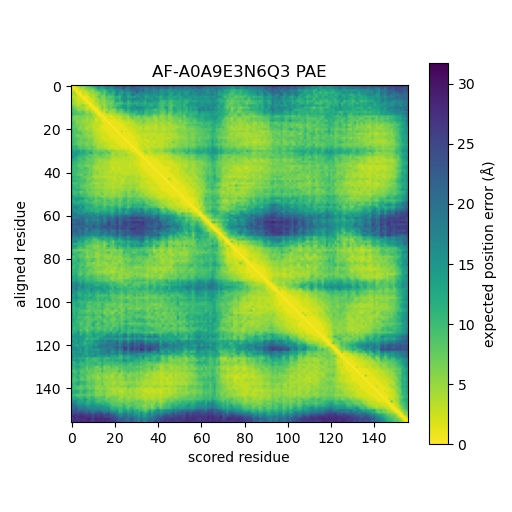 CA 1
ATOM 749 C C . ARG A 1 100 ? -7.446 10.473 6.839 1.00 78.31 100 ARG A C 1
ATOM 751 O O . ARG A 1 100 ? -6.889 10.243 5.770 1.00 78.31 100 ARG A O 1
ATOM 758 N N . ALA A 1 101 ? -6.921 11.261 7.777 1.00 80.69 101 ALA A N 1
ATOM 759 C CA . ALA A 1 101 ? -5.616 11.901 7.641 1.00 80.69 101 ALA A CA 1
ATOM 760 C C . ALA A 1 101 ? -4.484 10.864 7.521 1.00 80.69 101 ALA A C 1
ATOM 762 O O . ALA A 1 101 ? -3.611 11.011 6.672 1.00 80.69 101 ALA A O 1
ATOM 763 N N . ALA A 1 102 ? -4.540 9.778 8.296 1.00 77.62 102 ALA A N 1
ATOM 764 C CA . ALA A 1 102 ? -3.581 8.676 8.240 1.00 77.62 102 ALA A CA 1
ATOM 765 C C . ALA A 1 102 ? -3.598 7.942 6.886 1.00 77.62 102 ALA A C 1
ATOM 767 O O . ALA A 1 102 ? -2.544 7.670 6.312 1.00 77.62 102 ALA A O 1
ATOM 768 N N . VAL A 1 103 ? -4.789 7.681 6.335 1.00 78.00 103 VAL A N 1
ATOM 769 C CA . VAL A 1 103 ? -4.943 7.095 4.991 1.00 78.00 103 VAL A CA 1
ATOM 770 C C . VAL A 1 103 ? -4.404 8.041 3.918 1.00 78.00 103 VAL A C 1
ATOM 772 O O . VAL A 1 103 ? -3.668 7.602 3.035 1.00 78.00 103 VAL A O 1
ATOM 775 N N . ALA A 1 104 ? -4.713 9.339 4.014 1.00 80.88 104 ALA A N 1
ATOM 776 C CA . ALA A 1 104 ? -4.199 10.345 3.089 1.00 80.88 104 ALA A CA 1
ATOM 777 C C . ALA A 1 104 ? -2.666 10.439 3.150 1.00 80.88 104 ALA A C 1
ATOM 779 O O . ALA A 1 104 ? -2.017 10.439 2.108 1.00 80.88 104 ALA A O 1
ATOM 780 N N . ALA A 1 105 ? -2.085 10.429 4.354 1.00 80.06 105 ALA A N 1
ATOM 781 C CA . ALA A 1 105 ? -0.640 10.426 4.564 1.00 80.06 105 ALA A CA 1
ATOM 782 C C . ALA A 1 105 ? 0.033 9.157 4.009 1.00 80.06 105 ALA A C 1
ATOM 784 O O . ALA A 1 105 ? 1.092 9.229 3.391 1.00 80.06 105 ALA A O 1
ATOM 785 N N . GLY A 1 106 ? -0.590 7.987 4.172 1.00 75.69 106 GLY A N 1
ATOM 786 C CA . GLY A 1 106 ? -0.095 6.748 3.568 1.00 75.69 106 GLY A CA 1
ATOM 787 C C . GLY A 1 106 ? -0.151 6.778 2.042 1.00 75.69 106 GLY A C 1
ATOM 788 O O . GLY A 1 106 ? 0.775 6.311 1.379 1.00 75.69 106 GLY A O 1
ATOM 789 N N . GLY A 1 107 ? -1.208 7.371 1.480 1.00 75.00 107 GLY A N 1
ATOM 790 C CA . GLY A 1 107 ? -1.357 7.556 0.039 1.00 75.00 107 GLY A CA 1
ATOM 791 C C . GLY A 1 107 ? -0.336 8.532 -0.548 1.00 75.00 107 GLY A C 1
ATOM 792 O O . GLY A 1 107 ? 0.265 8.238 -1.581 1.00 75.00 107 GLY A O 1
ATOM 793 N N . THR A 1 108 ? -0.071 9.656 0.124 1.00 79.69 108 THR A N 1
ATOM 794 C CA . THR A 1 108 ? 0.968 10.603 -0.309 1.00 79.69 108 THR A CA 1
ATOM 795 C C . THR A 1 108 ? 2.361 9.993 -0.211 1.00 79.69 108 THR A C 1
ATOM 797 O O . THR A 1 108 ? 3.162 10.178 -1.125 1.00 79.69 108 THR A O 1
ATOM 800 N N . LEU A 1 109 ? 2.641 9.197 0.827 1.00 74.31 109 LEU A N 1
ATOM 801 C CA . LEU A 1 109 ? 3.905 8.469 0.949 1.00 74.31 109 LEU A CA 1
ATOM 802 C C . LEU A 1 109 ? 4.080 7.451 -0.189 1.00 74.31 109 LEU A C 1
ATOM 804 O O . LEU A 1 109 ? 5.150 7.363 -0.788 1.00 74.31 109 LEU A O 1
ATOM 808 N N . ALA A 1 110 ? 3.022 6.718 -0.537 1.00 74.25 110 ALA A N 1
ATOM 809 C CA . ALA A 1 110 ? 3.034 5.782 -1.655 1.00 74.25 110 ALA A CA 1
ATOM 810 C C . ALA A 1 110 ? 3.273 6.478 -3.002 1.00 74.25 110 ALA A C 1
ATOM 812 O O . ALA A 1 110 ? 4.071 6.003 -3.815 1.00 74.25 110 ALA A O 1
ATOM 813 N N . LEU A 1 111 ? 2.640 7.635 -3.214 1.00 74.06 111 LEU A N 1
ATOM 814 C CA . LEU A 1 111 ? 2.868 8.459 -4.396 1.00 74.06 111 LEU A CA 1
ATOM 815 C C . LEU A 1 111 ? 4.310 8.983 -4.439 1.00 74.06 111 LEU A C 1
ATOM 817 O O . LEU A 1 111 ? 4.941 8.935 -5.491 1.00 74.06 111 LEU A O 1
ATOM 821 N N . ALA A 1 112 ? 4.868 9.401 -3.300 1.00 75.00 112 ALA A N 1
ATOM 822 C CA . ALA A 1 112 ? 6.264 9.819 -3.202 1.00 75.00 112 ALA A CA 1
ATOM 823 C C . ALA A 1 112 ? 7.238 8.675 -3.538 1.00 75.00 112 ALA A C 1
ATOM 825 O O . ALA A 1 112 ? 8.217 8.900 -4.247 1.00 75.00 112 ALA A O 1
ATOM 826 N N . VAL A 1 113 ? 6.955 7.437 -3.110 1.00 70.19 113 VAL A N 1
ATOM 827 C CA . VAL A 1 113 ? 7.738 6.244 -3.491 1.00 70.19 113 VAL A CA 1
ATOM 828 C C . VAL A 1 113 ? 7.617 5.948 -4.991 1.00 70.19 113 VAL A C 1
ATOM 830 O O . VAL A 1 113 ? 8.613 5.601 -5.631 1.00 70.19 113 VAL A O 1
ATOM 833 N N . ALA A 1 114 ? 6.429 6.112 -5.580 1.00 68.62 114 ALA A N 1
ATOM 834 C CA . ALA A 1 114 ? 6.230 5.946 -7.020 1.00 68.62 114 ALA A CA 1
ATOM 835 C C . ALA A 1 114 ? 7.016 6.998 -7.824 1.00 68.62 114 ALA A C 1
ATOM 837 O O . ALA A 1 114 ? 7.766 6.633 -8.728 1.00 68.62 114 ALA A O 1
ATOM 838 N N . LEU A 1 115 ? 6.927 8.277 -7.444 1.00 68.69 115 LEU A N 1
ATOM 839 C CA . LEU A 1 115 ? 7.682 9.378 -8.055 1.00 68.69 115 LEU A CA 1
ATOM 840 C C . LEU A 1 115 ? 9.197 9.196 -7.885 1.00 68.69 115 LEU A C 1
ATOM 842 O O . LEU A 1 115 ? 9.956 9.400 -8.830 1.00 68.69 115 LEU A O 1
ATOM 846 N N . ALA A 1 116 ? 9.645 8.712 -6.722 1.00 65.12 116 ALA A N 1
ATOM 847 C CA . ALA A 1 116 ? 11.047 8.385 -6.483 1.00 65.12 116 ALA A CA 1
ATOM 848 C C . ALA A 1 116 ? 11.582 7.337 -7.466 1.00 65.12 116 ALA A C 1
ATOM 850 O O . ALA A 1 116 ? 12.713 7.454 -7.932 1.00 65.12 116 ALA A O 1
ATOM 851 N N . ARG A 1 117 ? 10.774 6.335 -7.830 1.00 62.06 117 ARG A N 1
ATOM 852 C CA . ARG A 1 117 ? 11.175 5.309 -8.806 1.00 62.06 117 ARG A CA 1
ATOM 853 C C . ARG A 1 117 ? 11.273 5.848 -10.234 1.00 62.06 117 ARG A C 1
ATOM 855 O O . ARG A 1 117 ? 12.134 5.372 -10.972 1.00 62.06 117 ARG A O 1
ATOM 862 N N . ILE A 1 118 ? 10.460 6.845 -10.586 1.00 65.62 118 ILE A N 1
ATOM 863 C CA . ILE A 1 118 ? 10.543 7.557 -11.872 1.00 65.62 118 ILE A CA 1
ATOM 864 C C . ILE A 1 118 ? 11.848 8.357 -11.933 1.00 65.62 118 ILE A C 1
ATOM 866 O O . ILE A 1 118 ? 12.595 8.259 -12.901 1.00 65.62 118 ILE A O 1
ATOM 870 N N . GLN A 1 119 ? 12.173 9.089 -10.864 1.00 60.59 119 GLN A N 1
ATOM 871 C CA . GLN A 1 119 ? 13.364 9.943 -10.815 1.00 60.59 119 GLN A CA 1
ATOM 872 C C . GLN A 1 119 ? 14.690 9.182 -10.738 1.00 60.59 119 GLN A C 1
ATOM 874 O O . GLN A 1 119 ? 15.709 9.696 -11.190 1.00 60.59 119 GLN A O 1
ATOM 879 N N . VAL A 1 120 ? 14.688 7.950 -10.221 1.00 58.53 120 VAL A N 1
ATOM 880 C CA . VAL A 1 120 ? 15.857 7.050 -10.268 1.00 58.53 120 VAL A CA 1
ATOM 881 C C . VAL A 1 120 ? 16.057 6.446 -11.671 1.00 58.53 120 VAL A C 1
ATOM 883 O O . VAL A 1 120 ? 17.069 5.797 -11.913 1.00 58.53 120 VAL A O 1
ATOM 886 N N . GLY A 1 121 ? 15.124 6.658 -12.610 1.00 56.44 121 GLY A N 1
ATOM 887 C CA . GLY A 1 121 ? 15.203 6.121 -13.974 1.00 56.44 121 GLY A CA 1
ATOM 888 C C . GLY A 1 121 ? 15.038 4.600 -14.045 1.00 56.44 121 GLY A C 1
ATOM 889 O O . GLY A 1 121 ? 15.368 3.991 -15.056 1.00 56.44 121 GLY A O 1
ATOM 890 N N . ALA A 1 122 ? 14.554 3.973 -12.967 1.00 54.97 122 ALA A N 1
ATOM 891 C CA . ALA A 1 122 ? 14.457 2.520 -12.853 1.00 54.97 122 ALA A CA 1
ATOM 892 C C . ALA A 1 122 ? 13.200 1.936 -13.521 1.00 54.97 122 ALA A C 1
ATOM 894 O O . ALA A 1 122 ? 13.171 0.740 -13.789 1.00 54.97 122 ALA A O 1
ATOM 895 N N . HIS A 1 123 ? 12.163 2.752 -13.741 1.00 57.19 123 HIS A N 1
ATOM 896 C CA . HIS A 1 123 ? 10.911 2.370 -14.400 1.00 57.19 123 HIS A CA 1
ATOM 897 C C . HIS A 1 123 ? 10.293 3.557 -15.132 1.00 57.19 123 HIS A C 1
ATOM 899 O O . HIS A 1 123 ? 10.504 4.711 -14.752 1.00 57.19 123 HIS A O 1
ATOM 905 N N . SER A 1 124 ? 9.464 3.263 -16.129 1.00 64.00 124 SER A N 1
ATOM 906 C CA . SER A 1 124 ? 8.682 4.285 -16.823 1.00 64.00 124 SER A CA 1
ATOM 907 C C . SER A 1 124 ? 7.559 4.824 -15.930 1.00 64.00 124 SER A C 1
ATOM 909 O O . SER A 1 124 ? 7.030 4.123 -15.063 1.00 64.00 124 SER A O 1
ATOM 911 N N . ALA A 1 125 ? 7.159 6.082 -16.141 1.00 64.31 125 ALA A N 1
ATOM 912 C CA . ALA A 1 125 ? 6.142 6.745 -15.317 1.00 64.31 125 ALA A CA 1
ATOM 913 C C . ALA A 1 125 ? 4.812 5.973 -15.252 1.00 64.31 125 ALA A C 1
ATOM 915 O O . ALA A 1 125 ? 4.178 5.905 -14.199 1.00 64.31 125 ALA A O 1
ATOM 916 N N . SER A 1 126 ? 4.429 5.333 -16.355 1.00 62.50 126 SER A N 1
ATOM 917 C CA . SER A 1 126 ? 3.214 4.528 -16.479 1.00 62.50 126 SER A CA 1
ATOM 918 C C . SER A 1 126 ? 3.244 3.257 -15.611 1.00 62.50 126 SER A C 1
ATOM 920 O O . SER A 1 126 ? 2.228 2.876 -15.027 1.00 62.50 126 SER A O 1
ATOM 922 N N . GLU A 1 127 ? 4.410 2.641 -15.423 1.00 66.69 127 GLU A N 1
ATOM 923 C CA . GLU A 1 127 ? 4.622 1.452 -14.581 1.00 66.69 127 GLU A CA 1
ATOM 924 C C . GLU A 1 127 ? 4.575 1.772 -13.085 1.00 66.69 127 GLU A C 1
ATOM 926 O O . GLU A 1 127 ? 4.046 1.009 -12.270 1.00 66.69 127 GLU A O 1
ATOM 931 N N . ALA A 1 128 ? 5.137 2.925 -12.714 1.00 67.69 128 ALA A N 1
ATOM 932 C CA . ALA A 1 128 ? 5.110 3.416 -11.345 1.00 67.69 128 ALA A CA 1
ATOM 933 C C . ALA A 1 128 ? 3.692 3.840 -10.937 1.00 67.69 128 ALA A C 1
ATOM 935 O O . ALA A 1 128 ? 3.228 3.478 -9.852 1.00 67.69 128 ALA A O 1
ATOM 936 N N . LEU A 1 129 ? 2.988 4.561 -11.817 1.00 69.88 129 LEU A N 1
ATOM 937 C CA . LEU A 1 129 ? 1.649 5.072 -11.540 1.00 69.88 129 LEU A CA 1
ATOM 938 C C . LEU A 1 129 ? 0.608 3.948 -11.481 1.00 69.88 129 LEU A C 1
ATOM 940 O O . LEU A 1 129 ? -0.190 3.903 -10.551 1.00 69.88 129 LEU A O 1
ATOM 944 N N . SER A 1 130 ? 0.654 2.996 -12.413 1.00 71.56 130 SER A N 1
ATOM 945 C CA . SER A 1 130 ? -0.247 1.835 -12.419 1.00 71.56 130 SER A CA 1
ATOM 946 C C . SER A 1 130 ? -0.067 0.929 -11.201 1.00 71.56 130 SER A C 1
ATOM 948 O O . SER A 1 130 ? -1.056 0.502 -10.609 1.00 71.56 130 SER A O 1
ATOM 950 N N . GLY A 1 131 ? 1.180 0.679 -10.782 1.00 71.25 131 GLY A N 1
ATOM 951 C CA . GLY A 1 131 ? 1.470 -0.061 -9.555 1.00 71.25 131 GLY A CA 1
ATOM 952 C C . GLY A 1 131 ? 0.929 0.663 -8.322 1.00 71.25 131 GLY A C 1
ATOM 953 O O . GLY A 1 131 ? 0.305 0.048 -7.460 1.00 71.25 131 GLY A O 1
ATOM 954 N N . CYS A 1 132 ? 1.088 1.988 -8.269 1.00 77.31 132 CYS A N 1
ATOM 955 C CA . CYS A 1 132 ? 0.520 2.811 -7.203 1.00 77.31 132 CYS A CA 1
ATOM 956 C C . CYS A 1 132 ? -1.015 2.717 -7.166 1.00 77.31 132 CYS A C 1
ATOM 958 O O . CYS A 1 132 ? -1.584 2.455 -6.110 1.00 77.31 132 CYS A O 1
ATOM 960 N N . VAL A 1 133 ? -1.685 2.842 -8.317 1.00 78.06 133 VAL A N 1
ATOM 961 C CA . VAL A 1 133 ? -3.148 2.716 -8.423 1.00 78.06 133 VAL A CA 1
ATOM 962 C C . VAL A 1 133 ? -3.620 1.334 -7.970 1.00 78.06 133 VAL A C 1
ATOM 964 O O . VAL A 1 133 ? -4.563 1.249 -7.187 1.00 78.06 133 VAL A O 1
ATOM 967 N N . LEU A 1 134 ? -2.946 0.260 -8.395 1.00 79.31 134 LEU A N 1
ATOM 968 C CA . LEU A 1 134 ? -3.281 -1.106 -7.990 1.00 79.31 134 LEU A CA 1
ATOM 969 C C . LEU A 1 134 ? -3.172 -1.288 -6.467 1.00 79.31 134 LEU A C 1
ATOM 971 O O . LEU A 1 134 ? -4.075 -1.841 -5.838 1.00 79.31 134 LEU A O 1
ATOM 975 N N . GLY A 1 135 ? -2.092 -0.787 -5.861 1.00 78.38 135 GLY A N 1
ATOM 976 C CA . GLY A 1 135 ? -1.900 -0.861 -4.413 1.00 78.38 135 GLY A CA 1
ATOM 977 C C . GLY A 1 135 ? -2.883 0.012 -3.624 1.00 78.38 135 GLY A C 1
ATOM 978 O O . GLY A 1 135 ? -3.424 -0.447 -2.621 1.00 78.38 135 GLY A O 1
ATOM 979 N N . LEU A 1 136 ? -3.185 1.228 -4.094 1.00 80.12 136 LEU A N 1
ATOM 980 C CA . LEU A 1 136 ? -4.181 2.109 -3.470 1.00 80.12 136 LEU A CA 1
ATOM 981 C C . LEU A 1 136 ? -5.596 1.534 -3.574 1.00 80.12 136 LEU A C 1
ATOM 983 O O . LEU A 1 136 ? -6.362 1.628 -2.617 1.00 80.12 136 LEU A O 1
ATOM 987 N N . ALA A 1 137 ? -5.940 0.904 -4.700 1.00 82.38 137 ALA A N 1
ATOM 988 C CA . ALA A 1 137 ? -7.212 0.210 -4.862 1.00 82.38 137 ALA A CA 1
ATOM 989 C C . ALA A 1 137 ? -7.334 -0.951 -3.865 1.00 82.38 137 ALA A C 1
ATOM 991 O O . ALA A 1 137 ? -8.351 -1.073 -3.182 1.00 82.38 137 ALA A O 1
ATOM 992 N N . ALA A 1 138 ? -6.275 -1.753 -3.712 1.00 81.81 138 ALA A N 1
ATOM 993 C CA . ALA A 1 138 ? -6.218 -2.816 -2.713 1.00 81.81 138 ALA A CA 1
ATOM 994 C C . ALA A 1 138 ? -6.385 -2.260 -1.284 1.00 81.81 138 ALA A C 1
ATOM 996 O O . ALA A 1 138 ? -7.241 -2.728 -0.530 1.00 81.81 138 ALA A O 1
ATOM 997 N N . ALA A 1 139 ? -5.651 -1.203 -0.927 1.00 82.69 139 ALA A N 1
ATOM 998 C CA . ALA A 1 139 ? -5.811 -0.537 0.364 1.00 82.69 139 ALA A CA 1
ATOM 999 C C . ALA A 1 139 ? -7.248 -0.025 0.573 1.00 82.69 139 ALA A C 1
ATOM 1001 O O . ALA A 1 139 ? -7.835 -0.260 1.626 1.00 82.69 139 ALA A O 1
ATOM 1002 N N . GLY A 1 140 ? -7.853 0.605 -0.438 1.00 81.44 140 GLY A N 1
ATOM 1003 C CA . GLY A 1 140 ? -9.231 1.099 -0.392 1.00 81.44 140 GLY A CA 1
ATOM 1004 C C . GLY A 1 140 ? -10.259 -0.008 -0.151 1.00 81.44 140 GLY A C 1
ATOM 1005 O O . GLY A 1 140 ? -11.133 0.143 0.703 1.00 81.44 140 GLY A O 1
ATOM 1006 N N . VAL A 1 141 ? -10.122 -1.153 -0.830 1.00 84.25 141 VAL A N 1
ATOM 1007 C CA . VAL A 1 141 ? -10.992 -2.325 -0.618 1.00 84.25 141 VAL A CA 1
ATOM 1008 C C . VAL A 1 141 ? -10.874 -2.842 0.815 1.00 84.25 141 VAL A C 1
ATOM 1010 O O . VAL A 1 141 ? -11.892 -3.123 1.453 1.00 84.25 141 VAL A O 1
ATOM 1013 N N . PHE A 1 142 ? -9.652 -2.946 1.346 1.00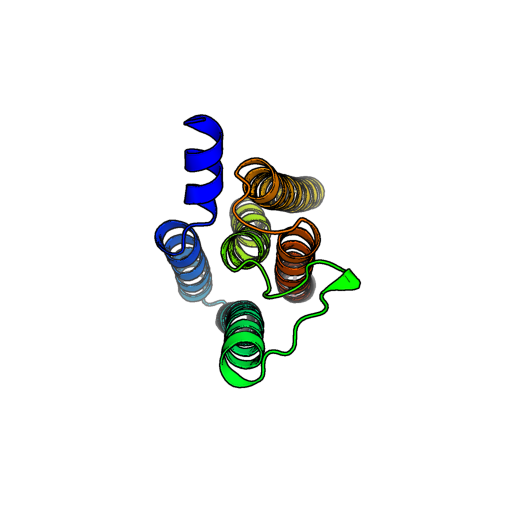 83.81 142 PHE A N 1
ATOM 1014 C CA . PHE A 1 142 ? -9.445 -3.371 2.728 1.00 83.81 142 PHE A CA 1
ATOM 1015 C C . PHE A 1 142 ? -10.052 -2.376 3.727 1.00 83.81 142 PHE A C 1
ATOM 1017 O O . PHE A 1 142 ? -10.791 -2.777 4.624 1.00 83.81 142 PHE A O 1
ATOM 1024 N N . LEU A 1 143 ? -9.801 -1.078 3.545 1.00 81.81 143 LEU A N 1
ATOM 1025 C CA . LEU A 1 143 ? -10.304 -0.019 4.421 1.00 81.81 143 LEU A CA 1
ATOM 1026 C C . LEU A 1 143 ? -11.833 0.068 4.415 1.00 81.81 143 LEU A C 1
ATOM 1028 O O . LEU A 1 143 ? -12.430 0.239 5.474 1.00 81.81 143 LEU A O 1
ATOM 1032 N N . ALA A 1 144 ? -12.479 -0.118 3.261 1.00 82.56 144 ALA A N 1
ATOM 1033 C CA . ALA A 1 144 ? -13.936 -0.181 3.169 1.00 82.56 144 ALA A CA 1
ATOM 1034 C C . ALA A 1 144 ? -14.504 -1.375 3.954 1.00 82.56 144 ALA A C 1
ATOM 1036 O O . ALA A 1 144 ? -15.512 -1.250 4.650 1.00 82.56 144 ALA A O 1
ATOM 1037 N N . ARG A 1 145 ? -13.833 -2.535 3.896 1.00 81.88 145 ARG A N 1
ATOM 1038 C CA . ARG A 1 145 ? -14.208 -3.725 4.678 1.00 81.88 145 ARG A CA 1
ATOM 1039 C C . ARG A 1 145 ? -13.969 -3.532 6.176 1.00 81.88 145 ARG A C 1
ATOM 1041 O O . ARG A 1 145 ? -14.796 -3.975 6.968 1.00 81.88 145 ARG A O 1
ATOM 1048 N N . ALA A 1 146 ? -12.878 -2.869 6.555 1.00 79.44 146 ALA A N 1
ATOM 1049 C CA . ALA A 1 146 ? -12.566 -2.545 7.943 1.00 79.44 146 ALA A CA 1
ATOM 1050 C C . ALA A 1 146 ? -13.559 -1.526 8.527 1.00 79.44 146 ALA A C 1
ATOM 1052 O O . ALA A 1 146 ? -14.072 -1.738 9.621 1.00 79.44 146 ALA A O 1
ATOM 1053 N N . GLY A 1 147 ? -13.901 -0.471 7.779 1.00 77.06 147 GLY A N 1
ATOM 1054 C CA . GLY A 1 147 ? -14.917 0.510 8.173 1.00 77.06 147 GLY A CA 1
ATOM 1055 C C . GLY A 1 147 ? -16.297 -0.121 8.357 1.00 77.06 147 GLY A C 1
ATOM 1056 O O . GLY A 1 147 ? -16.892 0.007 9.421 1.00 77.06 147 GLY A O 1
ATOM 1057 N N . ALA A 1 148 ? -16.750 -0.918 7.384 1.00 75.81 148 ALA A N 1
ATOM 1058 C CA . ALA A 1 148 ? -18.033 -1.619 7.477 1.00 75.81 148 ALA A CA 1
ATOM 1059 C C . ALA A 1 148 ? -18.099 -2.640 8.630 1.00 75.81 148 ALA A C 1
ATOM 1061 O O . ALA A 1 148 ? -19.189 -2.975 9.094 1.00 75.81 148 ALA A O 1
ATOM 1062 N N . ALA A 1 149 ? -16.957 -3.177 9.074 1.00 71.12 149 ALA A N 1
ATOM 1063 C CA . ALA A 1 149 ? -16.892 -4.041 10.250 1.00 71.12 149 ALA A CA 1
ATOM 1064 C C . ALA A 1 149 ? -16.995 -3.236 11.555 1.00 71.12 149 ALA A C 1
ATOM 1066 O O . ALA A 1 149 ? -17.669 -3.683 12.478 1.00 71.12 149 ALA A O 1
ATOM 1067 N N . GLN A 1 150 ? -16.380 -2.052 11.611 1.00 68.75 150 GLN A N 1
ATOM 1068 C CA . GLN A 1 150 ? -16.422 -1.169 12.779 1.00 68.75 150 GLN A CA 1
ATOM 1069 C C . GLN A 1 150 ? -17.800 -0.531 12.991 1.00 68.75 150 GLN A C 1
ATOM 1071 O O . GLN A 1 150 ? -18.260 -0.483 14.129 1.00 68.75 150 GLN A O 1
ATOM 1076 N N . ASP A 1 151 ? -18.501 -0.143 11.920 1.00 60.91 151 ASP A N 1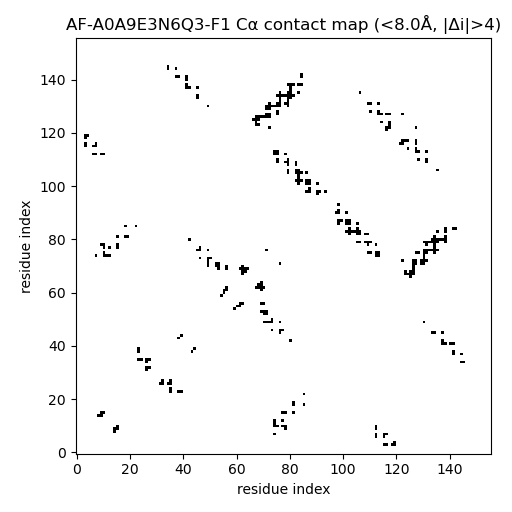
ATOM 1077 C CA . ASP A 1 151 ? -19.876 0.386 11.996 1.00 60.91 151 ASP A CA 1
ATOM 1078 C C . ASP A 1 151 ? -20.891 -0.655 12.507 1.00 60.91 151 ASP A C 1
ATOM 1080 O O . ASP A 1 151 ? -21.990 -0.310 12.933 1.00 60.91 151 ASP A O 1
ATOM 1084 N N . ARG A 1 152 ? -20.534 -1.947 12.468 1.00 56.31 152 ARG A N 1
ATOM 1085 C CA . ARG A 1 152 ? -21.359 -3.055 12.975 1.00 56.31 152 ARG A CA 1
ATOM 1086 C C . ARG A 1 152 ? -21.025 -3.469 14.407 1.00 56.31 152 ARG A C 1
ATOM 1088 O O . ARG A 1 152 ? -21.716 -4.331 14.946 1.00 56.31 152 ARG A O 1
ATOM 1095 N N . SER A 1 153 ? -19.986 -2.901 15.016 1.00 51.16 153 SER A N 1
ATOM 1096 C CA . SER A 1 153 ? -19.726 -3.086 16.446 1.00 51.16 153 SER A CA 1
ATOM 1097 C C . SER A 1 153 ? -20.747 -2.244 17.215 1.00 51.16 153 SER A C 1
ATOM 1099 O O . SER A 1 153 ? -20.777 -1.032 16.996 1.00 51.16 153 SER A O 1
ATOM 1101 N N . PRO A 1 154 ? -21.575 -2.828 18.099 1.00 39.50 154 PRO A N 1
ATOM 1102 C CA . PRO A 1 154 ? -22.426 -2.041 18.982 1.00 39.50 154 PRO A CA 1
ATOM 1103 C C . PRO A 1 154 ? -21.529 -1.094 19.778 1.00 39.50 154 PRO A C 1
ATOM 1105 O O . PRO A 1 154 ? -20.573 -1.549 20.411 1.00 39.50 154 PRO A O 1
ATOM 1108 N N . GLN A 1 155 ? -21.787 0.211 19.699 1.00 43.25 155 GLN A N 1
ATOM 1109 C CA . GLN A 1 155 ? -21.136 1.140 20.616 1.00 43.25 155 GLN A CA 1
ATOM 1110 C C . GLN A 1 155 ? -21.683 0.868 22.026 1.00 43.25 155 GLN A C 1
ATOM 1112 O O . GLN A 1 155 ? -22.898 0.690 22.148 1.00 43.25 155 GLN A O 1
ATOM 1117 N N . PRO A 1 156 ? -20.812 0.740 23.044 1.00 44.22 156 PRO A N 1
ATOM 1118 C CA . PRO A 1 156 ? -21.238 0.556 24.427 1.00 44.22 156 PRO A CA 1
ATOM 1119 C C . PRO A 1 156 ? -21.958 1.790 24.977 1.00 44.22 156 PRO A C 1
ATOM 1121 O O . PRO A 1 156 ? -21.668 2.912 24.499 1.00 44.22 156 PRO A O 1
#

Radius of gyration: 16.32 Å; Cα contacts (8 Å, |Δi|>4): 202; chains: 1; bounding box: 44×28×51 Å

Nearest PDB structures (foldseek):
  2gsc-assembly1_C  TM=5.713E-01  e=9.958E+00  Xanthomonas campestris pv. campestris

Sequence (156 aa):
MLWWSHLSALGGLNVTALLAVGVAAWLVAARCWRLALAWCLVFGGAMLVAAASQIAFIGWGIGIRSLAFTVFSGHATRAAAVFPVALFLLMERGSPWLRRAAVAAGGTLALAVALARIQVGAHSASEALSGCVLGLAAAGVFLARAGAAQDRSPQP

pLDDT: mean 71.63, std 10.38, range [39.5, 85.69]

Mean predicted aligned error: 9.44 Å

Solvent-accessible surface area (backbone atoms only — not comparable to full-atom values): 7669 Å² total; per-residue (Å²): 115,69,69,46,52,54,46,42,50,56,25,26,67,69,53,37,47,52,50,47,50,48,52,39,51,49,28,48,73,70,66,38,53,71,58,25,50,47,45,51,52,39,54,49,46,50,50,48,53,34,50,50,38,41,48,43,22,74,76,68,60,61,48,47,74,93,59,55,30,53,43,45,29,61,38,15,20,40,28,16,30,39,39,22,48,52,39,26,60,76,28,63,90,47,54,76,65,52,27,52,51,26,31,52,52,15,47,53,52,16,50,51,33,19,52,32,37,38,76,69,66,77,46,44,63,52,13,21,51,51,10,27,50,50,10,39,51,36,26,49,56,47,50,53,53,51,50,61,53,55,77,66,51,81,80,131

Secondary structure (DSSP, 8-state):
-HHHHHHHHHTSHHHHHHHHHHHHHHHHHTT-HHHHHHHHHHHHHHHHHHHHHHHHHHHH---BGGGTB-S--HHHHHHHHHHHHHHHHHTTTS-HHHHHHHHHHHHHHHHHHHHHHHHTTSS-HHHHHHHHHHHHHHHHHHHHHHHHHHTTSPP-

Foldseek 3Di:
DVVLVVLLCCLPPVNLVVLLVVLLVVCVVVVVVVLSVLSCCLLVVLVVQQVVQQCCC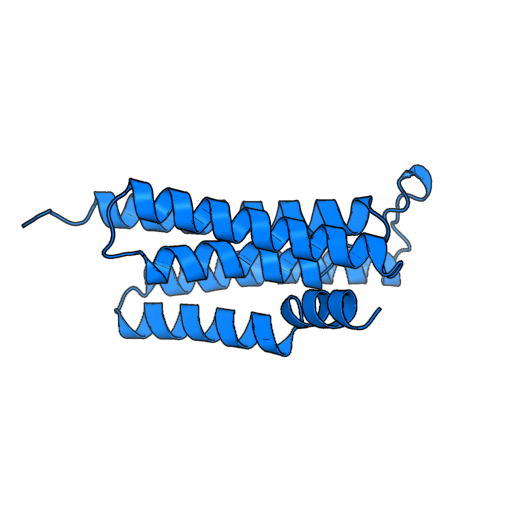VVPVPADVVQQGRGADSSLLSQLQRQLSSQLVVCVVPDPVSSVVSNVVSLVSSVVSLVSCVVVVVGGNVNSVVSNVSNNVSNVSSVVVVVVVVVPPPDD